Protein AF-A0A3E0HUN0-F1 (afdb_monomer_lite)

Radius of gyration: 14.18 Å; chains: 1; bounding box: 28×26×43 Å

Structure (mmCIF, N/CA/C/O backbone):
data_AF-A0A3E0HUN0-F1
#
_entry.id   AF-A0A3E0HUN0-F1
#
loop_
_atom_site.group_PDB
_atom_site.id
_atom_site.type_symbol
_atom_site.label_atom_id
_atom_site.label_alt_id
_atom_site.label_comp_id
_atom_site.label_asym_id
_atom_site.label_entity_id
_atom_site.label_seq_id
_atom_site.pdbx_PDB_ins_code
_atom_site.Cartn_x
_atom_site.Cartn_y
_atom_site.Cartn_z
_atom_site.occupancy
_atom_site.B_iso_or_equiv
_atom_site.auth_seq_id
_atom_site.auth_comp_id
_atom_site.auth_asym_id
_atom_site.auth_atom_id
_atom_site.pdbx_PDB_model_num
ATOM 1 N N . MET A 1 1 ? -7.085 8.619 19.120 1.00 63.03 1 MET A N 1
ATOM 2 C CA . MET A 1 1 ? -7.177 7.626 18.028 1.00 63.03 1 MET A CA 1
ATOM 3 C C . MET A 1 1 ? -7.420 6.275 18.670 1.00 63.03 1 MET A C 1
ATOM 5 O O . MET A 1 1 ? -6.642 5.903 19.537 1.00 63.03 1 MET A O 1
ATOM 9 N N . GLU A 1 2 ? -8.501 5.582 18.326 1.00 79.75 2 GLU A N 1
ATOM 10 C CA . GLU A 1 2 ? -8.760 4.239 18.858 1.00 79.75 2 GLU A CA 1
ATOM 11 C C . GLU A 1 2 ? -7.676 3.268 18.369 1.00 79.75 2 GLU A C 1
ATOM 13 O O . GLU A 1 2 ? -7.293 3.309 17.198 1.00 79.75 2 GLU A O 1
ATOM 18 N N . THR A 1 3 ? -7.180 2.395 19.251 1.00 86.25 3 THR A N 1
ATOM 19 C CA . THR A 1 3 ? -6.066 1.472 18.962 1.00 86.25 3 THR A CA 1
ATOM 20 C C . THR A 1 3 ? -6.301 0.648 17.692 1.00 86.25 3 THR A C 1
ATOM 22 O O . THR A 1 3 ? -5.385 0.469 16.891 1.00 86.25 3 THR A O 1
ATOM 25 N N . TRP A 1 4 ? -7.542 0.215 17.446 1.00 85.56 4 TRP A N 1
ATOM 26 C CA . TRP A 1 4 ? -7.899 -0.564 16.257 1.00 85.56 4 TRP A CA 1
ATOM 27 C C . TRP A 1 4 ? -7.732 0.224 14.942 1.00 85.56 4 TRP A C 1
ATOM 29 O O . TRP A 1 4 ? -7.348 -0.367 13.934 1.00 85.56 4 TRP A O 1
ATOM 39 N N . ARG A 1 5 ? -7.935 1.553 14.939 1.00 83.62 5 ARG A N 1
ATOM 40 C CA . ARG A 1 5 ? -7.739 2.402 13.745 1.00 83.62 5 ARG A CA 1
ATOM 41 C C . ARG A 1 5 ? -6.269 2.546 13.392 1.00 83.62 5 ARG A C 1
ATOM 43 O O . ARG A 1 5 ? -5.928 2.555 12.212 1.00 83.62 5 ARG A O 1
ATOM 50 N N . ILE A 1 6 ? -5.403 2.637 14.402 1.00 85.25 6 ILE A N 1
ATOM 51 C CA . ILE A 1 6 ? -3.950 2.697 14.200 1.00 85.25 6 ILE A CA 1
ATOM 52 C C . ILE A 1 6 ? -3.487 1.394 13.550 1.00 85.25 6 ILE A C 1
ATOM 54 O O . ILE A 1 6 ? -2.845 1.430 12.505 1.00 85.25 6 ILE A O 1
ATOM 58 N N . ILE A 1 7 ? -3.904 0.254 14.110 1.00 88.19 7 ILE A N 1
ATOM 59 C CA . ILE A 1 7 ? -3.587 -1.075 13.573 1.00 88.19 7 ILE A CA 1
ATOM 60 C C . ILE A 1 7 ? -4.070 -1.195 12.122 1.00 88.19 7 ILE A C 1
ATOM 62 O O . ILE A 1 7 ? -3.279 -1.528 11.243 1.00 88.19 7 ILE A O 1
ATOM 66 N N . ALA A 1 8 ? -5.329 -0.855 11.842 1.00 86.12 8 ALA A N 1
ATOM 67 C CA . ALA A 1 8 ? -5.876 -0.946 10.491 1.00 86.12 8 ALA A CA 1
ATOM 68 C C . ALA A 1 8 ? -5.167 -0.022 9.489 1.00 86.12 8 ALA A C 1
ATOM 70 O O . ALA A 1 8 ? -4.904 -0.430 8.360 1.00 86.12 8 ALA A O 1
ATOM 71 N N . THR A 1 9 ? -4.806 1.196 9.902 1.00 87.19 9 THR A N 1
ATOM 72 C CA . THR A 1 9 ? -4.051 2.134 9.059 1.00 87.19 9 THR A CA 1
ATOM 73 C C . THR A 1 9 ? -2.654 1.594 8.760 1.00 87.19 9 THR A C 1
ATOM 75 O O . THR A 1 9 ? -2.216 1.642 7.614 1.00 87.19 9 THR A O 1
ATOM 78 N N . CYS A 1 10 ? -1.967 1.023 9.755 1.00 87.81 10 CYS A N 1
ATOM 79 C CA . CYS A 1 10 ? -0.662 0.394 9.561 1.00 87.81 10 CYS A CA 1
ATOM 80 C C . CYS A 1 10 ? -0.741 -0.813 8.617 1.00 87.81 10 CYS A C 1
ATOM 82 O O . CYS A 1 10 ? 0.078 -0.909 7.704 1.00 87.81 10 CYS A O 1
ATOM 84 N N . LEU A 1 11 ? -1.734 -1.696 8.786 1.00 89.12 11 LEU A N 1
ATOM 85 C CA . LEU A 1 11 ? -1.952 -2.820 7.867 1.00 89.12 11 LEU A CA 1
ATOM 86 C C . LEU A 1 11 ? -2.232 -2.329 6.444 1.00 89.12 11 LEU A C 1
ATOM 88 O O . LEU A 1 11 ? -1.631 -2.828 5.496 1.00 89.12 11 LEU A O 1
ATOM 92 N N . CYS A 1 12 ? -3.108 -1.336 6.299 1.00 88.62 12 CYS A N 1
ATOM 93 C CA . CYS A 1 12 ? -3.476 -0.772 5.006 1.00 88.62 12 CYS A CA 1
ATOM 94 C C . CYS A 1 12 ? -2.276 -0.120 4.305 1.00 88.62 12 CYS A C 1
ATOM 96 O O . CYS A 1 12 ? -2.065 -0.346 3.112 1.00 88.62 12 CYS A O 1
ATOM 98 N N . ALA A 1 13 ? -1.464 0.640 5.046 1.00 87.19 13 ALA A N 1
ATOM 99 C CA . ALA A 1 13 ? -0.247 1.258 4.535 1.00 87.19 13 ALA A CA 1
ATOM 100 C C . ALA A 1 13 ? 0.773 0.202 4.093 1.00 87.19 13 ALA A C 1
ATOM 102 O O . ALA A 1 13 ? 1.299 0.284 2.985 1.00 87.19 13 ALA A O 1
ATOM 103 N N . PHE A 1 14 ? 1.013 -0.818 4.921 1.00 90.38 14 PHE A N 1
ATOM 104 C CA . PHE A 1 14 ? 1.950 -1.892 4.598 1.00 90.38 14 PHE A CA 1
ATOM 105 C C . PHE A 1 14 ? 1.503 -2.680 3.359 1.00 90.38 14 PHE A C 1
ATOM 107 O O . PHE A 1 14 ? 2.269 -2.821 2.405 1.00 90.38 14 PHE A O 1
ATOM 114 N N . ALA A 1 15 ? 0.243 -3.120 3.324 1.00 87.75 15 ALA A N 1
ATOM 115 C CA . ALA A 1 15 ? -0.328 -3.828 2.181 1.00 87.75 15 ALA A CA 1
ATOM 116 C C . ALA A 1 15 ? -0.310 -2.975 0.900 1.00 87.75 15 ALA A C 1
ATOM 118 O O . ALA A 1 15 ? -0.003 -3.484 -0.179 1.00 87.75 15 ALA A O 1
ATOM 119 N N . GLY A 1 16 ? -0.586 -1.673 1.020 1.00 87.06 16 GLY A N 1
ATOM 120 C CA . GLY A 1 16 ? -0.525 -0.721 -0.087 1.00 87.06 16 GLY A CA 1
ATOM 121 C C . GLY A 1 16 ? 0.877 -0.582 -0.673 1.00 87.06 16 GLY A C 1
ATOM 122 O O . GLY A 1 16 ? 1.042 -0.660 -1.889 1.00 87.06 16 GLY A O 1
ATOM 123 N N . VAL A 1 17 ? 1.905 -0.465 0.173 1.00 88.38 17 VAL A N 1
ATOM 124 C CA . VAL A 1 17 ? 3.307 -0.411 -0.275 1.00 88.38 17 VAL A CA 1
ATOM 125 C C . VAL A 1 17 ? 3.695 -1.687 -1.019 1.00 88.38 17 VAL A C 1
ATOM 127 O O . VAL A 1 17 ? 4.240 -1.605 -2.120 1.00 88.38 17 VAL A O 1
ATOM 130 N N . VAL A 1 18 ? 3.368 -2.862 -0.473 1.00 89.44 18 VAL A N 1
ATOM 131 C CA . VAL A 1 18 ? 3.652 -4.144 -1.139 1.00 89.44 18 VAL A CA 1
ATOM 132 C C . VAL A 1 18 ? 2.956 -4.213 -2.502 1.00 89.44 18 VAL A C 1
ATOM 134 O O . VAL A 1 18 ? 3.588 -4.569 -3.494 1.00 89.44 18 VAL A O 1
ATOM 137 N N . MET A 1 19 ? 1.689 -3.803 -2.594 1.00 86.06 19 MET A N 1
ATOM 138 C CA . MET A 1 19 ? 0.970 -3.744 -3.870 1.00 86.06 19 MET A CA 1
ATOM 139 C C . MET A 1 19 ? 1.619 -2.803 -4.888 1.00 86.06 19 MET A C 1
ATOM 141 O O . MET A 1 19 ? 1.709 -3.162 -6.060 1.00 86.06 19 MET A O 1
ATOM 145 N N . ILE A 1 20 ? 2.081 -1.620 -4.473 1.00 87.62 20 ILE A N 1
ATOM 146 C CA . ILE A 1 20 ? 2.781 -0.676 -5.361 1.00 87.62 20 ILE A CA 1
ATOM 147 C C . ILE A 1 20 ? 4.053 -1.322 -5.921 1.00 87.62 20 ILE A C 1
ATOM 149 O O . ILE A 1 20 ? 4.319 -1.228 -7.122 1.00 87.62 20 ILE A O 1
ATOM 153 N N . LEU A 1 21 ? 4.820 -2.017 -5.078 1.00 87.38 21 LEU A N 1
ATOM 154 C CA . LEU A 1 21 ? 6.024 -2.732 -5.505 1.00 87.38 21 LEU A CA 1
ATOM 155 C C . LEU A 1 21 ? 5.692 -3.853 -6.497 1.00 87.38 21 LEU A C 1
ATOM 157 O O . LEU A 1 21 ? 6.325 -3.946 -7.545 1.00 87.38 21 LEU A O 1
ATOM 161 N N . LEU A 1 22 ? 4.657 -4.653 -6.228 1.00 87.56 22 LEU A N 1
ATOM 162 C CA . LEU A 1 22 ? 4.214 -5.709 -7.144 1.00 87.56 22 LEU A CA 1
ATOM 163 C C . LEU A 1 22 ? 3.725 -5.147 -8.484 1.00 87.56 22 LEU A C 1
ATOM 165 O O . LEU A 1 22 ? 4.048 -5.696 -9.536 1.00 87.56 22 LEU A O 1
ATOM 169 N N . MET A 1 23 ? 2.966 -4.048 -8.469 1.00 84.62 23 MET A N 1
ATOM 170 C CA . MET A 1 23 ? 2.488 -3.391 -9.687 1.00 84.62 23 MET A CA 1
ATOM 171 C C . MET A 1 23 ? 3.644 -2.826 -10.511 1.00 84.62 23 MET A C 1
ATOM 173 O O . MET A 1 23 ? 3.709 -3.061 -11.715 1.00 84.62 23 MET A O 1
ATOM 177 N N . THR A 1 24 ? 4.577 -2.119 -9.877 1.00 83.88 24 THR A N 1
ATOM 178 C CA . THR A 1 24 ? 5.744 -1.553 -10.571 1.00 83.88 24 THR A CA 1
ATOM 179 C C . THR A 1 24 ? 6.693 -2.634 -11.083 1.00 83.88 24 THR A C 1
ATOM 181 O O . THR A 1 24 ? 7.240 -2.469 -12.171 1.00 83.88 24 THR A O 1
ATOM 184 N N . GLY A 1 25 ? 6.832 -3.756 -10.369 1.00 83.06 25 GLY A N 1
ATOM 185 C CA . GLY A 1 25 ? 7.529 -4.954 -10.845 1.00 83.06 25 GLY A CA 1
ATOM 186 C C . GLY A 1 25 ? 6.874 -5.543 -12.094 1.00 83.06 25 GLY A C 1
ATOM 187 O O . GLY A 1 25 ? 7.520 -5.661 -13.128 1.00 83.06 25 GLY A O 1
ATOM 188 N N . LYS A 1 26 ? 5.557 -5.783 -12.060 1.00 81.56 26 LYS A N 1
ATOM 189 C CA . LYS A 1 26 ? 4.811 -6.301 -13.221 1.00 81.56 26 LYS A CA 1
ATOM 190 C C . LYS A 1 26 ? 4.843 -5.368 -14.434 1.00 81.56 26 LYS A C 1
ATOM 192 O O . LYS A 1 26 ? 4.794 -5.838 -15.564 1.00 81.56 26 LYS A O 1
ATOM 197 N N . VAL A 1 27 ? 4.876 -4.053 -14.220 1.00 82.62 27 VAL A N 1
ATOM 198 C CA . VAL A 1 27 ? 5.032 -3.062 -15.297 1.00 82.62 27 VAL A CA 1
ATOM 199 C C . VAL A 1 27 ? 6.456 -3.116 -15.845 1.00 82.62 27 VAL A C 1
ATOM 201 O O . VAL A 1 27 ? 6.624 -3.173 -17.055 1.00 82.62 27 VAL A O 1
ATOM 204 N N . ARG A 1 28 ? 7.470 -3.200 -14.977 1.00 78.12 28 ARG A N 1
ATOM 205 C CA . ARG A 1 28 ? 8.877 -3.349 -15.376 1.00 78.12 28 ARG A CA 1
ATOM 206 C C . ARG A 1 28 ? 9.123 -4.595 -16.231 1.00 78.12 28 ARG A C 1
ATOM 208 O O . ARG A 1 28 ? 9.901 -4.513 -17.172 1.00 78.12 28 ARG A O 1
ATOM 215 N N . ASP A 1 29 ? 8.451 -5.704 -15.935 1.00 80.31 29 ASP A N 1
ATOM 216 C CA . ASP A 1 29 ? 8.614 -6.964 -16.674 1.00 80.31 29 ASP A CA 1
ATOM 217 C C . ASP A 1 29 ? 7.947 -6.956 -18.065 1.00 80.31 29 ASP A C 1
ATOM 219 O O . ASP A 1 29 ? 8.168 -7.860 -18.875 1.00 80.31 29 ASP A O 1
ATOM 223 N N . ARG A 1 30 ? 7.147 -5.933 -18.401 1.00 79.12 30 ARG A N 1
ATOM 224 C CA . ARG A 1 30 ? 6.584 -5.786 -19.750 1.00 79.12 30 ARG A CA 1
ATOM 225 C C . ARG A 1 30 ? 7.659 -5.290 -20.718 1.00 79.12 30 ARG A C 1
ATOM 227 O O . ARG A 1 30 ? 8.254 -4.240 -20.501 1.00 79.12 30 ARG A O 1
ATOM 234 N N . ARG A 1 31 ? 7.832 -6.010 -21.836 1.00 62.56 31 ARG A N 1
ATOM 235 C CA . ARG A 1 31 ? 8.852 -5.752 -22.878 1.00 62.56 31 ARG A CA 1
ATOM 236 C C . ARG A 1 31 ? 8.879 -4.328 -23.461 1.00 62.56 31 ARG A C 1
ATOM 238 O O . ARG A 1 31 ? 9.916 -3.952 -23.988 1.00 62.56 31 ARG A O 1
ATOM 245 N N . ASP A 1 32 ? 7.796 -3.559 -23.338 1.00 69.75 32 ASP A N 1
ATOM 246 C CA . ASP A 1 32 ? 7.663 -2.191 -23.876 1.00 69.75 32 ASP A CA 1
ATOM 247 C C . ASP A 1 32 ? 7.560 -1.098 -22.798 1.00 69.75 32 ASP A C 1
ATOM 249 O O . ASP A 1 32 ? 7.219 0.050 -23.090 1.00 69.75 32 ASP A O 1
ATOM 253 N N . SER A 1 33 ? 7.804 -1.418 -21.524 1.00 65.62 33 SER A N 1
ATOM 254 C CA . SER A 1 33 ? 7.546 -0.437 -20.473 1.00 65.62 33 SER A CA 1
ATOM 255 C C . SER A 1 33 ? 8.630 0.633 -20.392 1.00 65.62 33 SER A C 1
ATOM 257 O O . SER A 1 33 ? 9.800 0.359 -20.124 1.00 65.62 33 SER A O 1
ATOM 259 N N . THR A 1 34 ? 8.222 1.890 -20.558 1.00 76.81 34 THR A N 1
ATOM 260 C CA . THR A 1 34 ? 9.111 3.045 -20.405 1.00 76.81 34 THR A CA 1
ATOM 261 C C . THR A 1 34 ? 9.202 3.444 -18.928 1.00 76.81 34 THR A C 1
ATOM 263 O O . THR A 1 34 ? 8.236 3.304 -18.175 1.00 76.81 34 THR A O 1
ATOM 266 N N . ALA A 1 35 ? 10.335 4.011 -18.490 1.00 73.25 35 ALA A N 1
ATOM 267 C CA . ALA A 1 35 ? 10.509 4.505 -17.115 1.00 73.25 35 ALA A CA 1
ATOM 268 C C . ALA A 1 35 ? 9.393 5.479 -16.669 1.00 73.25 35 ALA A C 1
ATOM 270 O O . ALA A 1 35 ? 9.027 5.506 -15.494 1.00 73.25 35 ALA A O 1
ATOM 271 N N . GLY A 1 36 ? 8.811 6.234 -17.610 1.00 75.38 36 GLY A N 1
ATOM 272 C CA . GLY A 1 36 ? 7.670 7.119 -17.359 1.00 75.38 36 GLY A CA 1
ATOM 273 C C . GLY A 1 36 ? 6.388 6.390 -16.935 1.00 75.38 36 GLY A C 1
ATOM 27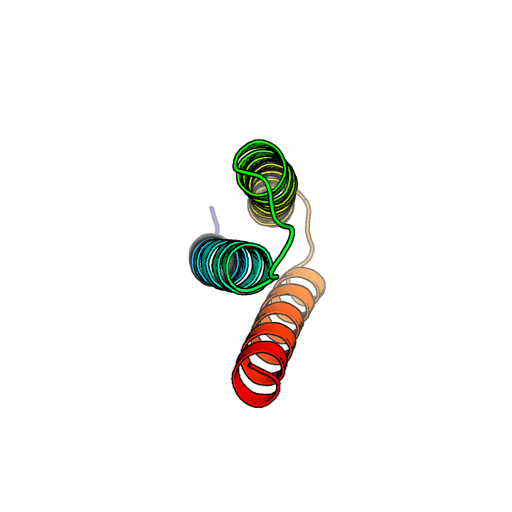4 O O . GLY A 1 36 ? 5.677 6.888 -16.063 1.00 75.38 36 GLY A O 1
ATOM 275 N N . ASP A 1 37 ? 6.116 5.198 -17.474 1.00 78.56 37 ASP A N 1
ATOM 276 C CA . ASP A 1 37 ? 4.926 4.413 -17.116 1.00 78.56 37 ASP A CA 1
ATOM 277 C C . ASP A 1 37 ? 5.038 3.836 -15.706 1.00 78.56 37 ASP A C 1
ATOM 279 O O . ASP A 1 37 ? 4.074 3.866 -14.941 1.00 78.56 37 ASP A O 1
ATOM 283 N N . ILE A 1 38 ? 6.240 3.394 -15.321 1.00 80.50 38 ILE A N 1
ATOM 284 C CA . ILE A 1 38 ? 6.529 2.901 -13.968 1.00 80.50 38 ILE A CA 1
ATOM 285 C C . ILE A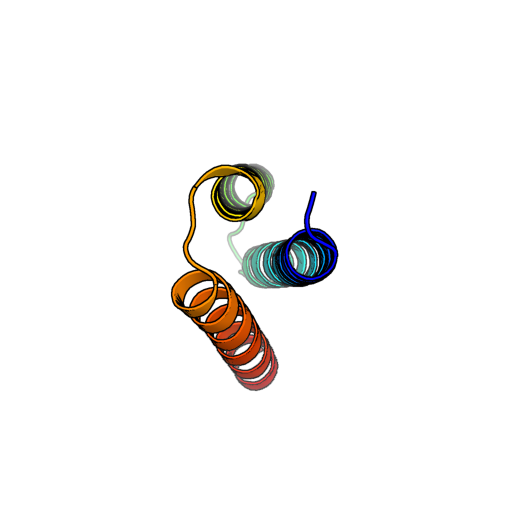 1 38 ? 6.265 4.007 -12.938 1.00 80.50 38 ILE A C 1
ATOM 287 O O . ILE A 1 38 ? 5.573 3.775 -11.945 1.00 80.50 38 ILE A O 1
ATOM 291 N N . TRP A 1 39 ? 6.765 5.223 -13.190 1.00 81.69 39 TRP A N 1
ATOM 292 C CA . TRP A 1 39 ? 6.543 6.373 -12.308 1.00 81.69 39 TRP A CA 1
ATOM 293 C C . TRP A 1 39 ? 5.077 6.786 -12.234 1.00 81.69 39 TRP A C 1
ATOM 295 O O . TRP A 1 39 ? 4.585 7.084 -11.146 1.00 81.69 39 TRP A O 1
ATOM 305 N N . ARG A 1 40 ? 4.355 6.771 -13.361 1.00 85.38 40 ARG A N 1
ATOM 306 C CA . ARG A 1 40 ? 2.920 7.080 -13.385 1.00 85.38 40 ARG A CA 1
ATOM 307 C C . ARG A 1 40 ? 2.122 6.095 -12.541 1.00 85.38 40 ARG A C 1
ATOM 309 O O . ARG A 1 40 ? 1.299 6.523 -11.736 1.00 85.38 40 ARG A O 1
ATOM 316 N N . VAL A 1 41 ? 2.382 4.798 -12.697 1.00 86.81 41 VAL A N 1
ATOM 317 C CA . VAL A 1 41 ? 1.712 3.747 -11.920 1.00 86.81 41 VAL A CA 1
ATOM 318 C C . VAL A 1 41 ? 2.041 3.883 -10.436 1.00 86.81 41 VAL A C 1
ATOM 320 O O . VAL A 1 41 ? 1.129 3.872 -9.611 1.00 86.81 41 VAL A O 1
ATOM 323 N N . ALA A 1 42 ? 3.314 4.087 -10.090 1.00 85.19 42 ALA A N 1
ATOM 324 C CA . ALA A 1 42 ? 3.734 4.285 -8.706 1.00 85.19 42 ALA A CA 1
ATOM 325 C C . ALA A 1 42 ? 3.065 5.512 -8.066 1.00 85.19 42 ALA A C 1
ATOM 327 O O . ALA A 1 42 ? 2.574 5.425 -6.942 1.00 85.19 42 ALA A O 1
ATOM 328 N N . ALA A 1 43 ? 3.004 6.637 -8.784 1.00 88.00 43 ALA A N 1
ATOM 329 C CA . ALA A 1 43 ? 2.408 7.873 -8.291 1.00 88.00 43 ALA A CA 1
ATOM 330 C C . ALA A 1 43 ? 0.901 7.723 -8.046 1.00 88.00 43 ALA A C 1
ATOM 332 O O . ALA A 1 43 ? 0.431 8.037 -6.954 1.00 88.00 43 ALA A O 1
ATOM 333 N N . TRP A 1 44 ? 0.152 7.197 -9.020 1.00 91.81 44 TRP A N 1
ATOM 334 C CA . TRP A 1 44 ? -1.294 6.999 -8.880 1.00 91.81 44 TRP A CA 1
ATOM 335 C C . TRP A 1 44 ? -1.643 5.994 -7.785 1.00 91.81 44 TRP A C 1
ATOM 337 O O . TRP A 1 44 ? -2.533 6.257 -6.977 1.00 91.81 44 TRP A O 1
ATOM 347 N N . ALA A 1 45 ? -0.924 4.872 -7.719 1.00 87.81 45 ALA A N 1
ATOM 348 C CA . ALA A 1 45 ? -1.147 3.869 -6.686 1.00 87.81 45 ALA A CA 1
ATOM 349 C C . ALA A 1 45 ? -0.804 4.413 -5.289 1.00 87.81 45 ALA A C 1
ATOM 351 O O . ALA A 1 45 ? -1.576 4.221 -4.351 1.00 87.81 45 ALA A O 1
ATOM 352 N N . SER A 1 46 ? 0.302 5.152 -5.155 1.00 86.75 46 SER A N 1
ATOM 353 C CA . SER A 1 46 ? 0.671 5.818 -3.901 1.00 86.75 46 SER A CA 1
ATOM 354 C C . SER A 1 46 ? -0.401 6.811 -3.456 1.00 86.75 46 SER A C 1
ATOM 356 O O . SER A 1 46 ? -0.873 6.741 -2.323 1.00 8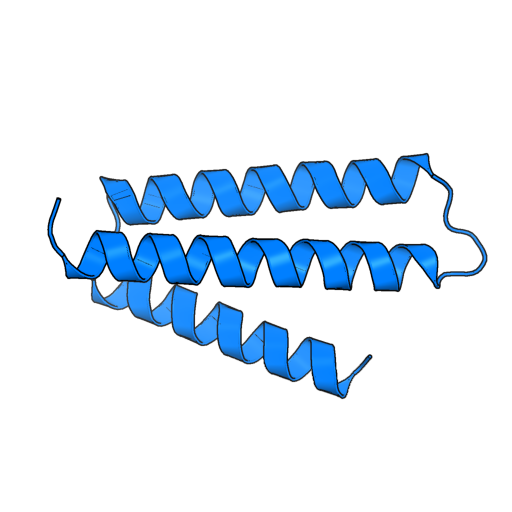6.75 46 SER A O 1
ATOM 358 N N . LEU A 1 47 ? -0.863 7.674 -4.367 1.00 91.50 47 LEU A N 1
ATOM 359 C CA . LEU A 1 47 ? -1.903 8.661 -4.079 1.00 91.50 47 LEU A CA 1
ATOM 360 C C . LEU A 1 47 ? -3.203 7.994 -3.604 1.00 91.50 47 LEU A C 1
ATOM 362 O O . LEU A 1 47 ? -3.813 8.441 -2.633 1.00 91.50 47 LEU A O 1
ATOM 366 N N . PHE A 1 48 ? -3.593 6.893 -4.252 1.00 91.56 48 PHE A N 1
ATOM 367 C CA . PHE A 1 48 ? -4.772 6.115 -3.886 1.00 91.56 48 PHE A CA 1
ATOM 368 C C . PHE A 1 48 ? -4.666 5.530 -2.471 1.00 91.56 48 PHE A C 1
ATOM 370 O O . PHE A 1 48 ? -5.565 5.742 -1.658 1.00 91.56 48 PHE A O 1
ATOM 377 N N . PHE A 1 49 ? -3.567 4.843 -2.135 1.00 88.81 49 PHE A N 1
ATOM 378 C CA . PHE A 1 49 ? -3.395 4.256 -0.799 1.00 88.81 49 PHE A CA 1
ATOM 379 C C . PHE A 1 49 ? -3.275 5.307 0.300 1.00 88.81 49 PHE A C 1
ATOM 381 O O . PHE A 1 49 ? -3.771 5.098 1.407 1.00 88.81 49 PHE A O 1
ATOM 388 N N . LEU A 1 50 ? -2.661 6.450 0.000 1.00 89.44 50 LEU A N 1
ATOM 389 C CA . LEU A 1 50 ? -2.531 7.550 0.948 1.00 89.44 50 LEU A CA 1
ATOM 390 C C . LEU A 1 50 ? -3.906 8.155 1.266 1.00 89.44 50 LEU A C 1
ATOM 392 O O . LEU A 1 50 ? -4.247 8.324 2.437 1.00 89.44 50 LEU A O 1
ATOM 396 N N . ALA A 1 51 ? -4.741 8.369 0.244 1.00 90.06 51 ALA A N 1
ATOM 397 C CA . ALA A 1 51 ? -6.134 8.769 0.427 1.00 90.06 51 ALA A CA 1
ATOM 398 C C . ALA A 1 51 ? -6.937 7.720 1.217 1.00 90.06 51 ALA A C 1
ATOM 400 O O . ALA A 1 51 ? -7.688 8.082 2.123 1.00 90.06 51 ALA A O 1
ATOM 401 N N . LEU A 1 52 ? -6.741 6.427 0.934 1.00 88.25 52 LEU A N 1
ATOM 402 C CA . LEU A 1 52 ? -7.411 5.327 1.634 1.00 88.25 52 LEU A CA 1
ATOM 403 C C . LEU A 1 52 ? -7.058 5.299 3.131 1.00 88.25 52 LEU A C 1
ATOM 405 O O . LEU A 1 52 ? -7.952 5.213 3.973 1.00 88.25 52 LEU A O 1
ATOM 409 N N . CYS A 1 53 ? -5.773 5.443 3.474 1.00 85.69 53 CYS A N 1
ATOM 410 C CA . CYS A 1 53 ? -5.304 5.530 4.858 1.00 85.69 53 CYS A CA 1
ATOM 411 C C . CYS A 1 53 ? -5.913 6.727 5.599 1.00 85.69 53 CYS A C 1
ATOM 413 O O . CYS A 1 53 ? -6.352 6.584 6.741 1.00 85.69 53 CYS A O 1
ATOM 415 N N . LEU A 1 54 ? -5.992 7.895 4.952 1.00 86.75 54 LEU A N 1
ATOM 416 C CA . LEU A 1 54 ? -6.643 9.073 5.533 1.00 86.75 54 LEU A CA 1
ATOM 417 C C . LEU A 1 54 ? -8.139 8.832 5.773 1.00 86.75 54 LEU A C 1
ATOM 419 O O . LEU A 1 54 ? -8.659 9.210 6.824 1.00 86.75 54 LEU A O 1
ATOM 423 N N . LEU A 1 55 ? -8.827 8.160 4.847 1.00 85.44 55 LEU A N 1
ATOM 424 C CA . LEU A 1 55 ? -10.244 7.814 4.976 1.00 85.44 55 LEU A CA 1
ATOM 425 C C . LEU A 1 55 ? -10.492 6.867 6.164 1.00 85.44 55 LEU A C 1
ATOM 427 O O . LEU A 1 55 ? -11.379 7.115 6.986 1.00 85.44 55 LEU A O 1
ATOM 431 N N . ILE A 1 56 ? -9.670 5.820 6.294 1.00 83.31 56 ILE A N 1
ATOM 432 C CA . ILE A 1 56 ? -9.699 4.863 7.414 1.00 83.31 56 ILE A CA 1
ATOM 433 C C . ILE A 1 56 ? -9.469 5.586 8.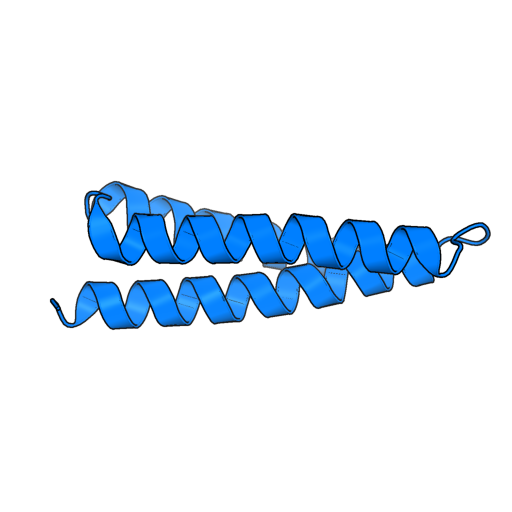747 1.00 83.31 56 ILE A C 1
ATOM 435 O O . ILE A 1 56 ? -10.192 5.361 9.725 1.00 83.31 56 ILE A O 1
ATOM 439 N N . GLY A 1 57 ? -8.503 6.504 8.774 1.00 77.56 57 GLY A N 1
ATOM 440 C CA . GLY A 1 57 ? -8.144 7.281 9.956 1.00 77.56 57 GLY A CA 1
ATOM 441 C C . GLY A 1 57 ? -9.168 8.343 10.368 1.00 77.56 57 GLY A C 1
ATOM 442 O O . GLY A 1 57 ? -9.171 8.739 11.531 1.00 77.56 57 GLY A O 1
ATOM 443 N N . THR A 1 58 ? -10.060 8.781 9.470 1.00 80.50 58 THR A N 1
ATOM 444 C CA . THR A 1 58 ? -10.986 9.901 9.736 1.00 80.50 58 THR A CA 1
ATOM 445 C C . THR A 1 58 ? -12.451 9.486 9.825 1.00 80.50 58 THR A C 1
ATOM 447 O O . THR A 1 58 ? -13.035 9.606 10.902 1.00 80.50 58 THR A O 1
ATOM 450 N N . VAL A 1 59 ? -13.027 8.896 8.776 1.00 83.75 59 VAL A N 1
ATOM 451 C CA . VAL A 1 59 ? -14.493 8.831 8.609 1.00 83.75 59 VAL A CA 1
ATOM 452 C C . VAL A 1 59 ? -15.080 7.428 8.437 1.00 83.75 59 VAL A C 1
ATOM 454 O O . VAL A 1 59 ? -16.300 7.284 8.484 1.00 83.75 59 VAL A O 1
ATOM 457 N N . LEU A 1 60 ? -14.265 6.383 8.248 1.00 79.12 60 LEU A N 1
ATOM 458 C CA . LEU A 1 60 ? -14.811 5.053 7.945 1.00 79.12 60 LEU A CA 1
ATOM 459 C C . LEU A 1 60 ? -15.336 4.286 9.177 1.00 79.12 60 LEU A C 1
ATOM 461 O O . LEU A 1 60 ? -14.634 4.198 10.188 1.00 79.12 60 LEU A O 1
ATOM 465 N N . PRO A 1 61 ? -16.514 3.634 9.067 1.00 85.75 61 PRO A N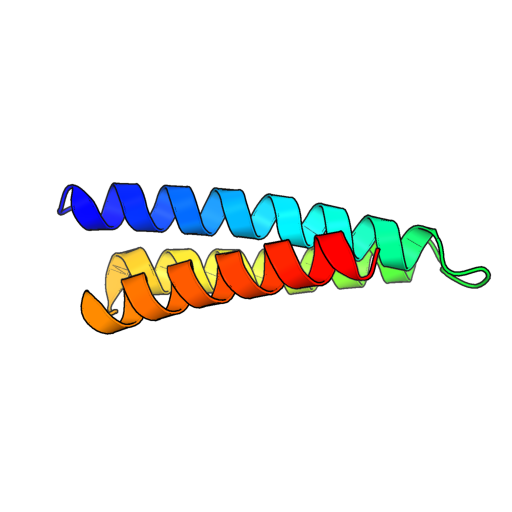 1
ATOM 466 C CA . PRO A 1 61 ? -16.996 2.681 10.063 1.00 85.75 61 PRO A CA 1
ATOM 467 C C . PRO A 1 61 ? -16.086 1.451 10.147 1.00 85.75 61 PRO A C 1
ATOM 469 O O . PRO A 1 61 ? -15.594 0.973 9.123 1.00 85.75 61 PRO A O 1
ATOM 472 N N . SER A 1 62 ? -15.944 0.876 11.345 1.00 83.56 62 SER A N 1
ATOM 473 C CA . SER A 1 62 ? -15.088 -0.297 11.603 1.00 83.56 62 SER A CA 1
ATOM 474 C C . SER A 1 62 ? -15.315 -1.444 10.609 1.00 83.56 62 SER A C 1
ATOM 476 O O . SER A 1 62 ? -14.365 -1.917 9.987 1.00 83.56 62 SER A O 1
ATOM 478 N N . THR A 1 63 ? -16.571 -1.829 10.360 1.00 86.19 63 THR A N 1
ATOM 479 C CA . THR A 1 63 ? -16.919 -2.911 9.421 1.00 86.19 63 THR A CA 1
ATOM 480 C C . THR A 1 63 ? -16.365 -2.677 8.014 1.00 86.19 63 THR A C 1
ATOM 482 O O . THR A 1 63 ? -15.874 -3.605 7.374 1.00 86.19 63 THR A O 1
ATOM 485 N N . VAL A 1 64 ? -16.401 -1.429 7.539 1.00 87.06 64 VAL A N 1
ATOM 486 C CA . VAL A 1 64 ? -15.905 -1.063 6.206 1.00 87.06 64 VAL A CA 1
ATOM 487 C C . VAL A 1 64 ? -14.381 -1.138 6.168 1.00 87.06 64 VAL A C 1
ATOM 489 O O . VAL A 1 64 ? -13.823 -1.679 5.218 1.00 87.06 64 VAL A O 1
ATOM 492 N N . VAL A 1 65 ? -13.704 -0.655 7.216 1.00 88.56 65 VAL A N 1
ATOM 493 C CA . VAL A 1 65 ? -12.237 -0.707 7.324 1.00 88.56 65 VAL A CA 1
ATOM 494 C C . VAL A 1 65 ? -11.734 -2.146 7.240 1.00 88.56 65 VAL A C 1
ATOM 496 O O . VAL A 1 65 ? -10.854 -2.445 6.435 1.00 88.56 65 VAL A O 1
ATOM 499 N N . TRP A 1 66 ? -12.312 -3.053 8.026 1.00 87.75 66 TRP A N 1
ATOM 500 C CA . TRP A 1 66 ? -11.908 -4.459 8.011 1.00 87.75 66 TRP A CA 1
ATOM 501 C C . TRP A 1 66 ? -12.221 -5.144 6.679 1.00 87.75 66 TRP A C 1
ATOM 503 O O . TRP A 1 66 ? -11.408 -5.936 6.206 1.00 87.75 66 TRP A O 1
ATOM 513 N N . GLY A 1 67 ? -13.336 -4.790 6.031 1.00 90.94 67 GLY A N 1
ATOM 514 C CA . GLY A 1 67 ? -13.652 -5.252 4.677 1.00 90.94 67 GLY A CA 1
ATOM 515 C C . GLY A 1 67 ? -12.599 -4.832 3.647 1.00 90.94 67 GLY A C 1
ATOM 516 O O . GLY A 1 67 ? -12.168 -5.651 2.838 1.00 90.94 67 GLY A O 1
ATOM 517 N N . ILE A 1 68 ? -12.122 -3.585 3.717 1.00 89.00 68 ILE A N 1
ATOM 518 C CA . ILE A 1 68 ? -11.050 -3.074 2.849 1.00 89.00 68 ILE A CA 1
ATOM 519 C C . ILE A 1 68 ? -9.732 -3.810 3.109 1.00 89.00 68 ILE A C 1
ATOM 521 O O . ILE A 1 68 ? -9.082 -4.242 2.158 1.00 89.00 68 ILE A O 1
ATOM 525 N N . VAL A 1 69 ? -9.353 -3.995 4.376 1.00 88.69 69 VAL A N 1
ATOM 526 C CA . VAL A 1 69 ? -8.120 -4.711 4.745 1.00 88.69 69 VAL A CA 1
ATOM 527 C C . VAL A 1 69 ? -8.164 -6.161 4.252 1.00 88.69 69 VAL A C 1
ATOM 529 O O . VAL A 1 69 ? -7.194 -6.644 3.667 1.00 88.69 69 VAL A O 1
ATOM 532 N N . ALA A 1 70 ? -9.299 -6.847 4.420 1.00 91.06 70 ALA A N 1
ATOM 533 C CA . ALA A 1 70 ? -9.495 -8.202 3.910 1.00 91.06 70 ALA A CA 1
ATOM 534 C C . ALA A 1 70 ? -9.412 -8.254 2.375 1.00 91.06 70 ALA A C 1
ATOM 536 O O . ALA A 1 70 ? -8.737 -9.124 1.821 1.00 91.06 70 ALA A O 1
ATOM 537 N N . ALA A 1 71 ? -10.036 -7.296 1.683 1.00 91.56 71 ALA A N 1
ATOM 538 C CA . ALA A 1 71 ? -9.964 -7.188 0.229 1.00 91.56 71 ALA A CA 1
ATOM 539 C C . ALA A 1 71 ? -8.526 -6.944 -0.261 1.00 91.56 71 ALA A C 1
ATOM 541 O O . ALA A 1 71 ? -8.084 -7.614 -1.193 1.00 91.56 71 ALA A O 1
ATOM 542 N N . GLN A 1 72 ? -7.764 -6.054 0.386 1.00 90.44 72 GLN A N 1
ATOM 543 C CA . GLN A 1 72 ? -6.344 -5.845 0.074 1.00 90.44 72 GLN A CA 1
ATOM 544 C C . GLN A 1 72 ? -5.548 -7.143 0.200 1.00 90.44 72 GLN A C 1
ATOM 546 O O . GLN A 1 72 ? -4.774 -7.473 -0.698 1.00 90.44 72 GLN A O 1
ATOM 551 N N . TYR A 1 73 ? -5.753 -7.894 1.282 1.00 90.06 73 TYR A N 1
ATOM 552 C CA . TYR A 1 73 ? -5.071 -9.170 1.483 1.00 90.06 73 TYR A CA 1
ATOM 553 C C . TYR A 1 73 ? -5.424 -10.191 0.400 1.00 90.06 73 TYR A C 1
ATOM 555 O O . TYR A 1 73 ? -4.532 -10.834 -0.148 1.00 90.06 73 TYR A O 1
ATOM 563 N N . MET A 1 74 ? -6.702 -10.301 0.032 1.00 92.62 74 MET A N 1
ATOM 564 C CA . MET A 1 74 ? -7.136 -11.190 -1.048 1.00 92.62 74 MET A CA 1
ATOM 565 C C . MET A 1 74 ? -6.504 -10.819 -2.389 1.00 92.62 74 MET A C 1
ATOM 567 O O . MET A 1 74 ? -6.021 -11.694 -3.102 1.00 92.62 74 MET A O 1
ATOM 571 N N . ILE A 1 75 ? 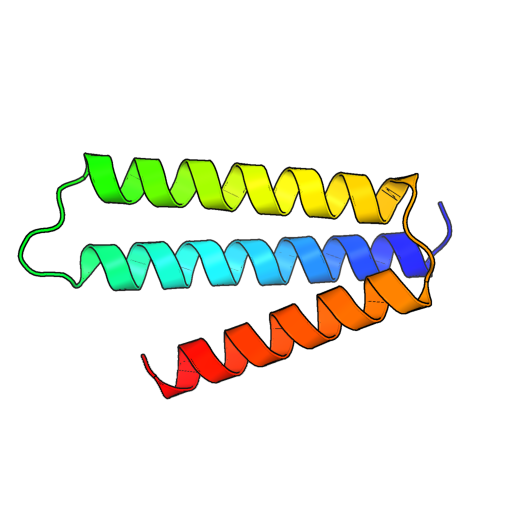-6.453 -9.529 -2.724 1.00 91.25 75 ILE A N 1
ATOM 572 C CA . ILE A 1 75 ? -5.821 -9.061 -3.962 1.00 91.25 75 ILE A CA 1
ATOM 573 C C . ILE A 1 75 ? -4.309 -9.314 -3.922 1.00 91.25 75 ILE A C 1
ATOM 575 O O . ILE A 1 75 ? -3.752 -9.721 -4.935 1.00 91.25 75 ILE A O 1
ATOM 579 N N . LEU A 1 76 ? -3.637 -9.118 -2.782 1.00 89.12 76 LEU A N 1
ATOM 580 C CA . LEU A 1 76 ? -2.213 -9.445 -2.629 1.00 89.12 76 LEU A CA 1
ATOM 581 C C . LEU A 1 76 ? -1.945 -10.929 -2.885 1.00 89.12 76 LEU A C 1
ATOM 583 O O . LEU A 1 76 ? -1.059 -11.263 -3.669 1.00 89.12 76 LEU A O 1
ATOM 587 N N . VAL A 1 77 ? -2.734 -11.810 -2.267 1.00 90.00 77 VAL A N 1
ATOM 588 C CA . VAL A 1 77 ? -2.644 -13.263 -2.467 1.00 90.00 77 VAL A CA 1
ATOM 589 C C . VAL A 1 77 ? -2.887 -13.616 -3.934 1.00 90.00 77 VAL A C 1
ATOM 591 O O . VAL A 1 77 ? -2.107 -14.351 -4.535 1.00 90.00 77 VAL A O 1
ATOM 594 N N . LEU A 1 78 ? -3.917 -13.034 -4.545 1.00 89.56 78 LEU A N 1
ATOM 595 C CA . LEU A 1 78 ? -4.225 -13.232 -5.957 1.00 89.56 78 LEU A CA 1
ATOM 596 C C . LEU A 1 78 ? -3.068 -12.770 -6.860 1.00 89.56 78 LEU A C 1
ATOM 598 O O . LEU A 1 78 ? -2.643 -13.499 -7.751 1.00 89.56 78 LEU A O 1
ATOM 602 N N . MET A 1 79 ? -2.517 -11.581 -6.612 1.00 86.31 79 MET A N 1
ATOM 603 C CA . MET A 1 79 ? -1.389 -11.031 -7.368 1.00 86.31 79 MET A CA 1
ATOM 604 C C . MET A 1 79 ? -0.112 -11.853 -7.217 1.00 86.31 79 MET A C 1
ATOM 606 O O . MET A 1 79 ? 0.687 -11.866 -8.156 1.00 86.31 79 MET A O 1
ATOM 610 N N . HIS A 1 80 ? 0.087 -12.483 -6.060 1.00 83.94 80 HIS A N 1
ATOM 611 C CA . HIS A 1 80 ? 1.193 -13.397 -5.807 1.00 83.94 80 HIS A CA 1
ATOM 612 C C . HIS A 1 80 ? 1.031 -14.710 -6.583 1.00 83.94 80 HIS A C 1
ATOM 614 O O . HIS A 1 80 ? 2.005 -15.209 -7.123 1.00 83.94 80 HIS A O 1
ATOM 620 N N . HIS A 1 81 ? -0.185 -15.253 -6.693 1.00 83.44 81 HIS A N 1
ATOM 621 C CA . HIS A 1 81 ? -0.432 -16.491 -7.445 1.00 83.44 81 HIS A CA 1
ATOM 622 C C . HIS A 1 81 ? -0.406 -16.330 -8.970 1.00 83.44 81 HIS A C 1
ATOM 624 O O . HIS A 1 81 ? -0.146 -17.301 -9.672 1.00 83.44 81 HIS A O 1
ATOM 630 N N . ILE A 1 82 ? -0.726 -15.139 -9.481 1.00 77.50 82 ILE A N 1
ATOM 631 C CA . ILE A 1 82 ? -0.748 -14.847 -10.926 1.00 77.50 82 ILE A CA 1
ATOM 632 C C . ILE A 1 82 ? 0.618 -14.329 -11.425 1.00 77.50 82 ILE A C 1
ATOM 634 O O . ILE A 1 82 ? 0.833 -14.237 -12.632 1.00 77.50 82 ILE A O 1
ATOM 638 N N . GLY A 1 83 ? 1.502 -13.920 -10.507 1.00 60.12 83 GLY A N 1
ATOM 639 C CA . GLY A 1 83 ? 2.832 -13.379 -10.808 1.00 60.12 83 GLY A CA 1
ATOM 640 C C . GLY A 1 83 ? 3.850 -14.441 -11.187 1.00 60.12 83 GLY A C 1
ATOM 641 O O . GLY A 1 83 ? 3.732 -15.579 -10.687 1.00 60.12 83 GLY A O 1
#

pLDDT: mean 84.51, std 6.65, range [60.12, 92.62]

Secondary structure (DSSP, 8-state):
--HHHHHHHHHHHHHHHHHHHHHHHHHHTSTT--HHHHHHHHHHHHHHHHHHHHHHHHT--HHHHHHHHHHHHHHHHHHHHH-

Foldseek 3Di:
DPPVLVVLLVLLVVLLVLVLVLVLVVLVPDPPRDPVVSVVSSVVSVVVSVVVSVCSNPPDDPVVSVVVSVVSVVVSVVSVVVD

Sequence (83 aa):
METWRIIATCLCAFAGVVMILLMTGKVRDRRDSTAGDIWRVAAWASLFFLALCLLIGTVLPSTVVWGIVAAQYMILVLMHHIG

Organism: NCBI:txid1045776